Protein AF-A0A421J8T4-F1 (afdb_monomer)

Solvent-accessible surface area (backbone atoms only — not comparable to full-atom values): 8817 Å² total; per-residue (Å²): 133,96,51,71,66,58,47,62,70,36,58,85,36,80,88,66,52,68,45,66,62,50,44,50,50,47,42,49,64,62,69,51,80,78,47,68,49,64,37,64,42,75,39,82,88,78,71,43,74,42,76,66,68,38,80,47,49,57,84,61,87,78,85,87,88,85,65,90,52,66,50,28,70,50,90,58,35,46,58,42,64,82,49,53,95,76,42,76,40,80,49,49,57,67,68,59,52,51,54,50,46,25,51,50,27,46,76,70,64,77,19,94,44,72,67,54,14,42,58,52,32,70,38,50,57,46,53,46,51,51,47,39,75,74,51,45,54,90,51,81,39,80,44,73,78,106

Foldseek 3Di:
DPDPVVLVQLPQAPVVDPLQVVLVQLQCVLPPDQDWGFQWDADPVVRGIDGRPDTDGSPDPDDDDDDLQCQFCDPSSVCSVVRDPFFEEEDAPLVVQLVVQLVVCCVVVVDVDSVRSNVSCVGNVSVSVVCSVVGGDDTPYYHYHD

Structure (mmCIF, N/CA/C/O backbone):
data_AF-A0A421J8T4-F1
#
_entry.id   AF-A0A421J8T4-F1
#
loop_
_atom_site.group_PDB
_atom_site.id
_atom_site.type_symbol
_atom_site.label_atom_id
_atom_site.label_alt_id
_atom_site.label_comp_id
_atom_site.label_asym_id
_atom_site.label_entity_id
_atom_site.label_seq_id
_atom_site.pdbx_PDB_ins_code
_atom_site.Cartn_x
_atom_site.Cartn_y
_atom_site.Cartn_z
_atom_site.occupancy
_atom_site.B_iso_or_equiv
_atom_site.auth_seq_id
_atom_site.auth_comp_id
_atom_site.auth_asym_id
_atom_site.auth_atom_id
_atom_site.pdbx_PDB_model_num
ATOM 1 N N . MET A 1 1 ? 15.898 -9.780 8.772 1.00 58.41 1 MET A N 1
ATOM 2 C CA . MET A 1 1 ? 15.835 -10.017 7.316 1.00 58.41 1 MET A CA 1
ATOM 3 C C . MET A 1 1 ? 17.143 -10.676 6.921 1.00 58.41 1 MET A C 1
ATOM 5 O O . MET A 1 1 ? 18.177 -10.141 7.294 1.00 58.41 1 MET A O 1
ATOM 9 N N . GLU A 1 2 ? 17.102 -11.858 6.305 1.00 64.75 2 GLU A N 1
ATOM 10 C CA . GLU A 1 2 ? 18.296 -12.711 6.139 1.00 64.75 2 GLU A CA 1
ATOM 11 C C . GLU A 1 2 ? 19.164 -12.354 4.919 1.00 64.75 2 GLU A C 1
ATOM 13 O O . GLU A 1 2 ? 20.339 -12.704 4.918 1.00 64.75 2 GLU A O 1
ATOM 18 N N . ASP A 1 3 ? 18.648 -11.594 3.939 1.00 84.75 3 ASP A N 1
ATOM 19 C CA . ASP A 1 3 ? 19.417 -11.155 2.763 1.00 84.75 3 ASP A CA 1
ATOM 20 C C . ASP A 1 3 ? 19.123 -9.687 2.355 1.00 84.75 3 ASP A C 1
ATOM 22 O O . ASP A 1 3 ? 18.044 -9.390 1.824 1.00 84.75 3 ASP A O 1
ATOM 26 N N . PRO A 1 4 ? 20.070 -8.753 2.582 1.00 84.81 4 PRO A N 1
ATOM 27 C CA . PRO A 1 4 ? 19.960 -7.356 2.159 1.00 84.81 4 PRO A CA 1
ATOM 28 C C . PRO A 1 4 ? 19.877 -7.145 0.640 1.00 84.81 4 PRO A C 1
ATOM 30 O O . PRO A 1 4 ? 19.257 -6.173 0.204 1.00 84.81 4 PRO A O 1
ATOM 33 N N . GLU A 1 5 ? 20.474 -8.021 -0.175 1.00 86.44 5 GLU A N 1
ATOM 34 C CA . GLU A 1 5 ? 20.441 -7.879 -1.638 1.00 86.44 5 GLU A CA 1
ATOM 35 C C . GLU A 1 5 ? 19.031 -8.145 -2.165 1.00 86.44 5 GLU A C 1
ATOM 37 O O . GLU A 1 5 ? 18.468 -7.318 -2.891 1.00 86.44 5 GLU A O 1
ATOM 42 N N . THR A 1 6 ? 18.406 -9.235 -1.710 1.00 86.75 6 THR A N 1
ATOM 43 C CA . THR A 1 6 ? 16.997 -9.526 -2.003 1.00 86.75 6 THR A CA 1
ATOM 44 C C . THR A 1 6 ? 16.076 -8.411 -1.513 1.00 86.75 6 THR A C 1
ATOM 46 O O . THR A 1 6 ? 15.154 -8.023 -2.230 1.00 86.75 6 THR A O 1
ATOM 49 N N . ALA A 1 7 ? 16.327 -7.848 -0.328 1.00 85.44 7 ALA A N 1
ATOM 50 C CA . ALA A 1 7 ? 15.542 -6.740 0.215 1.00 85.44 7 ALA A CA 1
ATOM 51 C C . ALA A 1 7 ? 15.527 -5.513 -0.702 1.00 85.44 7 ALA A C 1
ATOM 53 O O . ALA A 1 7 ? 14.481 -4.899 -0.921 1.00 85.44 7 ALA A O 1
ATOM 54 N N . PHE A 1 8 ? 16.695 -5.164 -1.243 1.00 85.50 8 PHE A N 1
ATOM 55 C CA . PHE A 1 8 ? 16.838 -4.041 -2.155 1.00 85.50 8 PHE A CA 1
ATOM 56 C C . PHE A 1 8 ? 16.216 -4.350 -3.521 1.00 85.50 8 PHE A C 1
ATOM 58 O O . PHE A 1 8 ? 15.458 -3.536 -4.049 1.00 85.50 8 PHE A O 1
ATOM 65 N N . ALA A 1 9 ? 16.470 -5.543 -4.066 1.00 85.88 9 ALA A N 1
ATOM 66 C CA . ALA A 1 9 ? 15.933 -5.976 -5.356 1.00 85.88 9 ALA A CA 1
ATOM 67 C C . ALA A 1 9 ? 14.398 -6.096 -5.356 1.00 85.88 9 ALA A C 1
ATOM 69 O O . ALA A 1 9 ? 13.744 -5.811 -6.359 1.00 85.88 9 ALA A O 1
ATOM 70 N N . ARG A 1 10 ? 13.814 -6.489 -4.221 1.00 90.75 10 ARG A N 1
ATOM 71 C CA . ARG A 1 10 ? 12.366 -6.618 -4.008 1.00 90.75 10 ARG A CA 1
ATOM 72 C C . ARG A 1 10 ? 11.786 -5.466 -3.200 1.00 90.75 10 ARG A C 1
ATOM 74 O O . ARG A 1 10 ? 10.703 -5.612 -2.635 1.00 90.75 10 ARG A O 1
ATOM 81 N N . ARG A 1 11 ? 12.465 -4.316 -3.144 1.00 88.69 11 ARG A N 1
ATOM 82 C CA . ARG A 1 11 ? 11.941 -3.132 -2.459 1.00 88.69 11 ARG A CA 1
ATOM 83 C C . ARG A 1 11 ? 10.527 -2.836 -2.960 1.00 88.69 11 ARG A C 1
ATOM 85 O O . ARG A 1 11 ? 10.289 -2.782 -4.164 1.00 88.69 11 ARG A O 1
ATOM 92 N N . GLY A 1 12 ? 9.600 -2.679 -2.021 1.00 91.19 12 GLY A N 1
ATOM 93 C CA . GLY A 1 12 ? 8.183 -2.513 -2.315 1.00 91.19 12 GLY A CA 1
ATOM 94 C C . GLY A 1 12 ? 7.375 -3.807 -2.245 1.00 91.19 12 GLY A C 1
ATOM 95 O O . GLY A 1 12 ? 6.160 -3.706 -2.281 1.00 91.19 12 GLY A O 1
ATOM 96 N N . ALA A 1 13 ? 7.981 -4.991 -2.095 1.00 94.62 13 ALA A N 1
ATOM 97 C CA . ALA A 1 13 ? 7.274 -6.247 -1.813 1.00 94.62 13 ALA A CA 1
ATOM 98 C C . ALA A 1 13 ? 6.738 -6.289 -0.362 1.00 94.62 13 ALA A C 1
ATOM 100 O O . ALA A 1 13 ? 7.290 -5.588 0.495 1.00 94.62 13 ALA A O 1
ATOM 101 N N . PRO A 1 14 ? 5.735 -7.131 -0.035 1.00 95.06 14 PRO A N 1
ATOM 102 C CA . PRO A 1 14 ? 5.078 -7.133 1.281 1.00 95.06 14 PRO A CA 1
ATOM 103 C C . PRO A 1 14 ? 6.044 -7.236 2.469 1.00 95.06 14 PRO A C 1
ATOM 105 O O . PRO A 1 14 ? 5.926 -6.495 3.441 1.00 95.06 14 PRO A O 1
ATOM 108 N N . PHE A 1 15 ? 7.055 -8.102 2.368 1.00 92.88 15 PHE A N 1
ATOM 109 C CA . PHE A 1 15 ? 8.039 -8.348 3.429 1.00 92.88 15 PHE A CA 1
ATOM 110 C C . PHE A 1 15 ? 9.046 -7.203 3.635 1.00 92.88 15 PHE A C 1
ATOM 112 O O . PHE A 1 15 ? 9.852 -7.249 4.563 1.00 92.88 15 PHE A O 1
ATOM 119 N N . THR A 1 16 ? 9.040 -6.192 2.760 1.00 93.25 16 THR A N 1
ATOM 120 C CA . THR A 1 16 ? 9.914 -5.012 2.876 1.00 93.25 16 THR A CA 1
ATOM 121 C C . THR A 1 16 ? 9.298 -3.891 3.713 1.00 93.25 16 THR A C 1
ATOM 123 O O . THR A 1 16 ? 9.972 -2.904 4.001 1.00 93.25 16 THR A O 1
ATOM 126 N N . TYR A 1 17 ? 8.043 -4.050 4.144 1.00 93.31 17 TYR A N 1
ATOM 127 C CA . TYR A 1 17 ? 7.351 -3.123 5.036 1.00 93.31 17 TYR A CA 1
ATOM 128 C C . TYR A 1 17 ? 7.374 -3.625 6.479 1.00 93.31 17 TYR A C 1
ATOM 130 O O . TYR A 1 17 ? 7.360 -4.825 6.747 1.00 93.31 17 TYR A O 1
ATOM 138 N N . ASN A 1 18 ? 7.334 -2.688 7.427 1.00 94.44 18 ASN A N 1
ATOM 139 C CA . ASN A 1 18 ? 7.112 -3.010 8.831 1.00 94.44 18 ASN A CA 1
ATOM 140 C C . ASN A 1 18 ? 5.604 -3.136 9.102 1.00 94.44 18 ASN A C 1
ATOM 142 O O . ASN A 1 18 ? 4.957 -2.186 9.547 1.00 94.44 18 ASN A O 1
ATOM 146 N N . VAL A 1 19 ? 5.050 -4.308 8.786 1.00 95.88 19 VAL A N 1
ATOM 147 C CA . VAL A 1 19 ? 3.617 -4.584 8.956 1.00 95.88 19 VAL A CA 1
ATOM 148 C C . VAL A 1 19 ? 3.180 -4.506 10.419 1.00 95.88 19 VAL A C 1
ATOM 150 O O . VAL A 1 19 ? 2.094 -4.015 10.699 1.00 95.88 19 VAL A O 1
ATOM 153 N N . GLU A 1 20 ? 4.040 -4.893 11.362 1.00 96.19 20 GLU A N 1
ATOM 154 C CA . GLU A 1 20 ? 3.737 -4.828 12.796 1.00 96.19 20 GLU A CA 1
ATOM 155 C C . GLU A 1 20 ? 3.485 -3.387 13.253 1.00 96.19 20 GLU A C 1
ATOM 157 O O . GLU A 1 20 ? 2.468 -3.110 13.888 1.00 96.19 20 GLU A O 1
ATOM 162 N N . LYS A 1 21 ? 4.363 -2.447 12.872 1.00 95.50 21 LYS A N 1
ATOM 163 C CA . LYS A 1 21 ? 4.166 -1.015 13.145 1.00 95.50 21 LYS A CA 1
ATOM 164 C C . LYS A 1 21 ? 2.907 -0.473 12.471 1.00 95.50 21 LYS A C 1
ATOM 166 O O . LYS A 1 21 ? 2.201 0.334 13.069 1.00 95.50 21 LYS A O 1
ATOM 171 N N . PHE A 1 22 ? 2.626 -0.895 11.238 1.00 95.94 22 PHE A N 1
ATOM 172 C CA . PHE A 1 22 ? 1.428 -0.451 10.528 1.00 95.94 22 PHE A CA 1
ATOM 173 C C . PHE A 1 22 ? 0.150 -0.931 11.228 1.00 95.94 22 PHE A C 1
ATOM 175 O O . PHE A 1 22 ? -0.727 -0.122 11.509 1.00 95.94 22 PHE A O 1
ATOM 182 N N . VAL A 1 23 ? 0.072 -2.210 11.605 1.00 96.69 23 VAL A N 1
ATOM 183 C CA . VAL A 1 23 ? -1.061 -2.769 12.361 1.00 96.69 23 VAL A CA 1
ATOM 184 C C . VAL A 1 23 ? -1.229 -2.068 13.708 1.00 96.69 23 VAL A C 1
ATOM 186 O O . VAL A 1 23 ? -2.351 -1.740 14.083 1.00 96.69 23 VAL A O 1
ATOM 189 N N . GLN A 1 24 ? -0.134 -1.787 14.422 1.00 96.94 24 GLN A N 1
ATOM 190 C CA . GLN A 1 24 ? -0.187 -1.022 15.672 1.00 96.94 24 GLN A CA 1
ATOM 191 C C . GLN A 1 24 ? -0.796 0.367 15.463 1.00 96.94 24 GLN A C 1
ATOM 193 O O . GLN A 1 24 ? -1.670 0.757 16.231 1.00 96.94 24 GLN A O 1
ATOM 198 N N . LEU A 1 25 ? -0.399 1.080 14.403 1.00 96.25 25 LEU A N 1
ATOM 199 C CA . LEU A 1 25 ? -0.990 2.371 14.051 1.00 96.25 25 LEU A CA 1
ATOM 200 C C . LEU A 1 25 ? -2.493 2.246 13.761 1.00 96.25 25 LEU A C 1
ATOM 202 O O . LEU A 1 25 ? -3.280 3.022 14.299 1.00 96.25 25 LEU A O 1
ATOM 206 N N . VAL A 1 26 ? -2.902 1.271 12.945 1.00 96.88 26 VAL A N 1
ATOM 207 C CA . VAL A 1 26 ? -4.319 1.047 12.610 1.00 96.88 26 VAL A CA 1
ATOM 208 C C . VAL A 1 26 ? -5.136 0.739 13.866 1.00 96.88 26 VAL A C 1
ATOM 210 O O . VAL A 1 26 ? -6.194 1.332 14.080 1.00 96.88 26 VAL A O 1
ATOM 213 N N . LYS A 1 27 ? -4.617 -0.122 14.744 1.00 96.81 27 LYS A N 1
ATOM 214 C CA . LYS A 1 27 ? -5.240 -0.432 16.030 1.00 96.81 27 LYS A CA 1
ATOM 215 C C . LYS A 1 27 ? -5.374 0.813 16.910 1.00 96.81 27 LYS A C 1
ATOM 217 O O . LYS A 1 27 ? -6.464 1.088 17.403 1.00 96.81 27 LYS A O 1
ATOM 222 N N . SER A 1 28 ? -4.305 1.598 17.065 1.00 96.31 28 SER A N 1
ATOM 223 C CA . SER A 1 28 ? -4.341 2.852 17.829 1.00 96.31 28 SER A CA 1
ATOM 224 C C . SER A 1 28 ? -5.358 3.837 17.261 1.00 96.31 28 SER A C 1
ATOM 226 O O . SER A 1 28 ? -6.063 4.489 18.022 1.00 96.31 28 SER A O 1
ATOM 228 N N . LEU A 1 29 ? -5.490 3.915 15.935 1.00 96.06 29 LEU A N 1
ATOM 229 C CA . LEU A 1 29 ? -6.521 4.729 15.303 1.00 96.06 29 LEU A CA 1
ATOM 230 C C . LEU A 1 29 ? -7.926 4.226 15.643 1.00 96.06 29 LEU A C 1
ATOM 232 O O . LEU A 1 29 ? -8.781 5.051 15.948 1.00 96.06 29 LEU A O 1
ATOM 236 N N . LYS A 1 30 ? -8.177 2.914 15.628 1.00 95.38 30 LYS A N 1
ATOM 237 C CA . LYS A 1 30 ? -9.494 2.354 15.968 1.00 95.38 30 LYS A CA 1
ATOM 238 C C . LYS A 1 30 ? -9.864 2.548 17.441 1.00 95.38 30 LYS A C 1
ATOM 240 O O . LYS A 1 30 ? -11.031 2.770 17.751 1.00 95.38 30 LYS A O 1
ATOM 245 N N . GLU A 1 31 ? -8.881 2.471 18.334 1.00 94.81 31 GLU A N 1
ATOM 246 C CA . GLU A 1 31 ? -9.077 2.508 19.790 1.00 94.81 31 GLU A CA 1
ATOM 247 C C . GLU A 1 31 ? -8.947 3.918 20.405 1.00 94.81 31 GLU A C 1
ATOM 249 O O . GLU A 1 31 ? -9.196 4.077 21.602 1.00 94.81 31 GLU A O 1
ATOM 254 N N . ARG A 1 32 ? -8.573 4.946 19.622 1.00 92.94 32 ARG A N 1
ATOM 255 C CA . ARG A 1 32 ? -8.304 6.305 20.132 1.00 92.94 32 ARG A CA 1
ATOM 256 C C . ARG A 1 32 ? -9.508 6.903 20.870 1.00 92.94 32 ARG A C 1
ATOM 258 O O . ARG A 1 32 ? -10.624 6.920 20.356 1.00 92.94 32 ARG A O 1
ATOM 265 N N . GLN A 1 33 ? -9.270 7.470 22.053 1.00 88.81 33 GLN A N 1
ATOM 266 C CA . GLN A 1 33 ? -10.296 8.140 22.864 1.00 88.81 33 GLN A CA 1
ATOM 267 C C . GLN A 1 33 ? -10.018 9.643 22.960 1.00 88.81 33 GLN A C 1
ATOM 269 O O . GLN A 1 33 ? -9.462 10.119 23.943 1.00 88.81 33 GLN A O 1
ATOM 274 N N . ASN A 1 34 ? -10.410 10.404 21.934 1.00 89.56 34 ASN A N 1
ATOM 275 C CA . ASN A 1 34 ? -10.125 11.844 21.811 1.00 89.56 34 ASN A CA 1
ATOM 276 C C . ASN A 1 34 ? -8.624 12.211 21.822 1.00 89.56 34 ASN A C 1
ATOM 278 O O . ASN A 1 34 ? -8.263 13.356 22.093 1.00 89.56 34 ASN A O 1
ATOM 282 N N . GLU A 1 35 ? -7.749 11.255 21.513 1.00 94.12 35 GLU A N 1
ATOM 283 C CA . GLU A 1 35 ? -6.302 11.459 21.441 1.00 94.12 35 GLU A CA 1
ATOM 284 C C . GLU A 1 35 ? -5.849 11.719 20.002 1.00 94.12 35 GLU A C 1
ATOM 286 O O . GLU A 1 35 ? -6.375 11.129 19.054 1.00 94.12 35 GLU A O 1
ATOM 291 N N . THR A 1 36 ? -4.834 12.572 19.848 1.00 96.50 36 THR A N 1
ATOM 292 C CA . THR A 1 36 ? -4.134 12.742 18.572 1.00 96.50 36 THR A CA 1
ATOM 293 C C . THR A 1 36 ? -3.161 11.587 18.368 1.00 96.50 36 THR A C 1
ATOM 295 O O . THR A 1 36 ? -2.232 11.414 19.156 1.00 96.50 36 THR A O 1
ATOM 298 N N . ILE A 1 37 ? -3.334 10.839 17.281 1.00 97.19 37 ILE A N 1
ATOM 299 C CA . ILE A 1 37 ? -2.415 9.773 16.871 1.00 97.19 37 ILE A CA 1
ATOM 300 C C . ILE A 1 37 ? -1.458 10.317 15.813 1.00 97.19 37 ILE A C 1
ATOM 302 O O . ILE A 1 37 ? -1.867 11.054 14.915 1.00 97.19 37 ILE A O 1
ATOM 306 N N . THR A 1 38 ? -0.181 9.956 15.899 1.00 96.25 38 THR A N 1
ATOM 307 C CA . THR A 1 38 ? 0.814 10.318 14.890 1.00 96.25 38 THR A CA 1
ATOM 308 C C . THR A 1 38 ? 1.117 9.147 13.962 1.00 96.25 38 THR A C 1
ATOM 310 O O . THR A 1 38 ? 1.202 7.999 14.390 1.00 96.25 38 THR A O 1
ATOM 313 N N . ALA A 1 39 ? 1.300 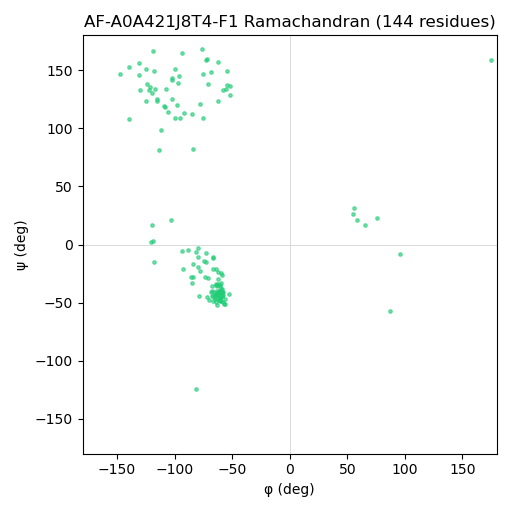9.442 12.677 1.00 94.44 39 ALA A N 1
ATOM 314 C CA . ALA A 1 39 ? 1.660 8.470 11.652 1.00 94.44 39 ALA A CA 1
ATOM 315 C C . ALA A 1 39 ? 2.934 8.907 10.907 1.00 94.44 39 ALA A C 1
ATOM 317 O O . ALA A 1 39 ? 3.212 10.110 10.798 1.00 94.44 39 ALA A O 1
ATOM 318 N N . PRO A 1 40 ? 3.734 7.954 10.398 1.00 93.00 40 PRO A N 1
ATOM 319 C CA . PRO A 1 40 ? 4.876 8.275 9.559 1.00 93.00 40 PRO A CA 1
ATOM 320 C C . PRO A 1 40 ? 4.424 8.730 8.165 1.00 93.00 40 PRO A C 1
ATOM 322 O O . PRO A 1 40 ? 3.339 8.389 7.700 1.00 93.00 40 PRO A O 1
ATOM 325 N N . THR A 1 41 ? 5.298 9.449 7.468 1.00 89.06 41 THR A N 1
ATOM 326 C CA . THR A 1 41 ? 5.197 9.674 6.016 1.00 89.06 41 THR A CA 1
ATOM 327 C C . THR A 1 41 ? 6.424 9.100 5.315 1.00 89.06 41 THR A C 1
ATOM 329 O O . THR A 1 41 ? 7.419 8.797 5.971 1.00 89.06 41 THR A O 1
ATOM 332 N N . PHE A 1 42 ? 6.387 8.959 3.991 1.00 83.44 42 PHE A N 1
ATOM 333 C CA . PHE A 1 42 ? 7.549 8.574 3.192 1.00 83.44 42 PHE A CA 1
ATOM 334 C C . PHE A 1 42 ? 8.042 9.769 2.373 1.00 83.44 42 PHE A C 1
ATOM 336 O O . PHE A 1 42 ? 7.321 10.286 1.520 1.00 83.44 42 PHE A O 1
ATOM 343 N N . ASP A 1 43 ? 9.276 10.213 2.615 1.00 78.44 43 ASP A N 1
ATOM 344 C CA . ASP A 1 43 ? 9.869 11.310 1.854 1.00 78.44 43 ASP A CA 1
ATOM 345 C C . ASP A 1 43 ? 10.504 10.759 0.570 1.00 78.44 43 ASP A C 1
ATOM 347 O O . ASP A 1 43 ? 11.516 10.060 0.601 1.00 78.44 43 ASP A O 1
ATOM 351 N N . HIS A 1 44 ? 9.932 11.095 -0.588 1.00 74.50 44 HIS A N 1
ATOM 352 C CA . HIS A 1 44 ? 10.438 10.646 -1.888 1.00 74.50 44 HIS A CA 1
ATOM 353 C C . HIS A 1 44 ? 11.813 11.224 -2.273 1.00 74.50 44 HIS A C 1
ATOM 355 O O . HIS A 1 44 ? 12.498 10.625 -3.106 1.00 74.50 44 HIS A O 1
ATOM 361 N N . LYS A 1 45 ? 12.244 12.350 -1.686 1.00 76.25 45 LYS A N 1
ATOM 362 C CA . LYS A 1 45 ? 13.589 12.916 -1.891 1.00 76.25 45 LYS A CA 1
ATOM 363 C C . LYS A 1 45 ? 14.628 12.170 -1.063 1.00 76.25 45 LYS A C 1
ATOM 365 O O . LYS A 1 45 ? 15.688 11.841 -1.590 1.00 76.25 45 LYS A O 1
ATOM 370 N N . LEU A 1 46 ? 14.315 11.890 0.203 1.00 74.38 46 LEU A N 1
ATOM 371 C CA . LEU A 1 46 ? 15.199 11.139 1.105 1.00 74.38 46 LEU A CA 1
ATOM 372 C C . LEU A 1 46 ? 15.131 9.625 0.867 1.00 74.38 46 LEU A C 1
ATOM 374 O O . LEU A 1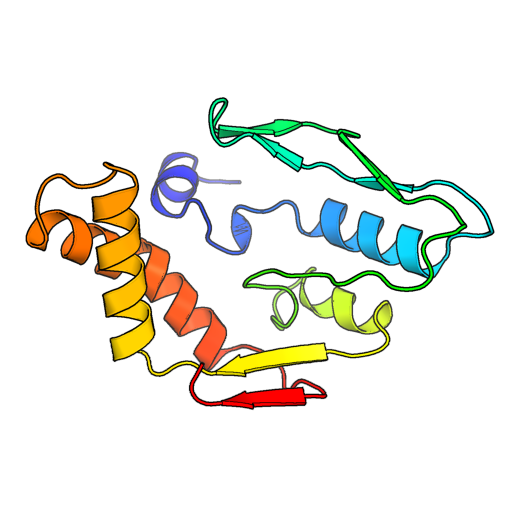 46 ? 16.053 8.903 1.224 1.00 74.38 46 LEU A O 1
ATOM 378 N N . LYS A 1 47 ? 14.064 9.154 0.211 1.00 77.19 47 LYS A N 1
ATOM 379 C CA . LYS A 1 47 ? 13.721 7.740 0.020 1.00 77.19 47 LYS A CA 1
ATOM 380 C C . LYS A 1 47 ? 13.613 6.977 1.343 1.00 77.19 47 LYS A C 1
ATOM 382 O O . LYS A 1 47 ? 13.857 5.769 1.347 1.00 77.19 47 LYS A O 1
ATOM 387 N N . ASP A 1 48 ? 13.200 7.659 2.408 1.00 78.19 48 ASP A N 1
ATOM 388 C CA . ASP A 1 48 ? 13.111 7.124 3.766 1.00 78.19 48 ASP A CA 1
ATOM 389 C C . ASP A 1 48 ? 11.846 7.605 4.498 1.00 78.19 48 ASP A C 1
ATOM 391 O O . ASP A 1 48 ? 11.306 8.677 4.189 1.00 78.19 48 ASP A O 1
ATOM 395 N N . PRO A 1 49 ? 11.346 6.816 5.467 1.00 81.31 49 PRO A N 1
ATOM 396 C CA . PRO A 1 49 ? 10.226 7.221 6.298 1.00 81.31 49 PRO A CA 1
ATOM 397 C C . PRO A 1 49 ? 10.627 8.326 7.286 1.00 81.31 49 PRO A C 1
ATOM 399 O O . PRO A 1 49 ? 11.675 8.262 7.924 1.00 81.31 49 PRO A O 1
ATOM 402 N N . THR A 1 50 ? 9.751 9.315 7.456 1.00 87.56 50 THR A N 1
ATOM 403 C CA . THR A 1 50 ? 9.832 10.315 8.528 1.00 87.56 50 THR A CA 1
ATOM 404 C C . THR A 1 50 ? 8.763 10.003 9.569 1.00 87.56 50 THR A C 1
ATOM 406 O O . THR A 1 50 ? 7.567 10.071 9.278 1.00 87.56 50 THR A O 1
ATOM 409 N N . GLU A 1 51 ? 9.195 9.636 10.774 1.00 90.06 51 GLU A N 1
ATOM 410 C CA . GLU A 1 51 ? 8.311 9.291 11.892 1.00 90.06 51 GLU A CA 1
ATOM 411 C C . GLU A 1 51 ? 7.548 10.524 12.409 1.00 90.06 51 GLU A C 1
ATOM 413 O O . GLU A 1 51 ? 8.062 11.642 12.384 1.00 90.06 51 GLU A O 1
ATOM 418 N N . ASN A 1 52 ? 6.327 10.311 12.912 1.00 88.94 52 ASN A N 1
ATOM 419 C CA . ASN A 1 52 ? 5.454 11.343 13.498 1.00 88.94 52 ASN A CA 1
ATOM 420 C C . ASN A 1 52 ? 5.163 12.566 12.606 1.00 88.94 52 ASN A C 1
ATOM 422 O O . ASN A 1 52 ? 4.886 13.654 13.110 1.00 88.94 52 ASN A O 1
ATOM 426 N N . ALA A 1 53 ? 5.231 12.404 11.285 1.00 90.25 53 ALA A N 1
ATOM 427 C CA . ALA A 1 53 ? 5.066 13.499 10.333 1.00 90.25 53 ALA A CA 1
ATOM 428 C C . ALA A 1 53 ? 3.601 13.909 10.107 1.00 90.25 53 ALA A C 1
ATOM 430 O O . ALA A 1 53 ? 3.335 15.029 9.675 1.00 90.25 53 ALA A O 1
ATOM 431 N N . ILE A 1 54 ? 2.657 13.005 10.372 1.00 93.06 54 ILE A N 1
ATOM 432 C CA . ILE A 1 54 ? 1.223 13.228 10.182 1.00 93.06 54 ILE A CA 1
ATOM 433 C C . ILE A 1 54 ? 0.558 13.180 11.554 1.00 93.06 54 ILE A C 1
ATOM 435 O O . ILE A 1 54 ? 0.706 12.190 12.264 1.00 93.06 54 ILE A O 1
ATOM 439 N N . ALA A 1 55 ? -0.177 14.230 11.921 1.00 95.81 55 ALA A N 1
ATOM 440 C CA . ALA A 1 55 ? -1.002 14.260 13.125 1.00 95.81 55 ALA A CA 1
ATOM 441 C C . ALA A 1 55 ? -2.471 14.042 12.746 1.00 95.81 55 ALA A C 1
ATOM 443 O O . ALA A 1 55 ? -3.009 14.760 11.906 1.00 95.81 55 ALA A O 1
ATOM 444 N N . ILE A 1 56 ? -3.103 13.050 13.366 1.00 96.75 56 ILE A N 1
ATOM 445 C CA . ILE A 1 56 ? -4.503 12.684 13.156 1.00 96.75 56 ILE A CA 1
ATOM 446 C C . ILE A 1 56 ? -5.241 13.032 14.444 1.00 96.75 56 ILE A C 1
ATOM 448 O O . ILE A 1 56 ? -5.135 12.312 15.438 1.00 96.75 56 ILE A O 1
ATOM 452 N N . GLY A 1 57 ? -5.903 14.189 14.442 1.00 96.81 57 GLY A N 1
ATOM 453 C CA . GLY A 1 57 ? -6.591 14.730 15.607 1.00 96.81 57 GLY A CA 1
ATOM 454 C C . GLY A 1 57 ? -7.924 14.037 15.913 1.00 96.81 57 GLY A C 1
ATOM 455 O O . GLY A 1 57 ? -8.444 13.273 15.092 1.00 96.81 57 GLY A O 1
ATOM 456 N N . PRO A 1 58 ? -8.498 14.298 17.100 1.00 95.50 58 PRO A N 1
ATOM 457 C CA . PRO A 1 58 ? -9.777 13.725 17.518 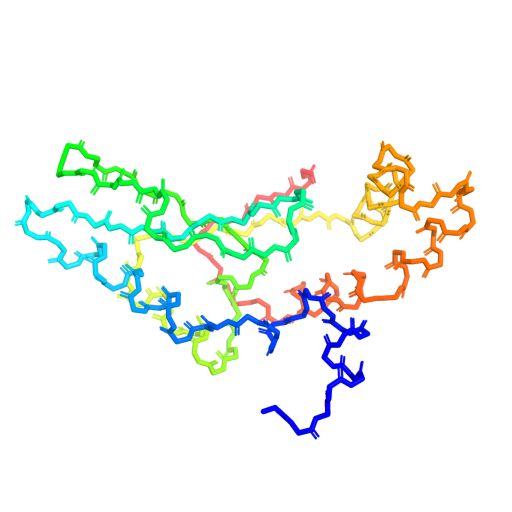1.00 95.50 58 PRO A CA 1
ATOM 458 C C . PRO A 1 58 ? -10.966 14.171 16.656 1.00 95.50 58 PRO A C 1
ATOM 460 O O . PRO A 1 58 ? -11.982 13.488 16.623 1.00 95.50 58 PRO A O 1
ATOM 463 N N . GLU A 1 59 ? -10.843 15.294 15.948 1.00 95.38 59 GLU A N 1
ATOM 464 C CA . GLU A 1 59 ? -1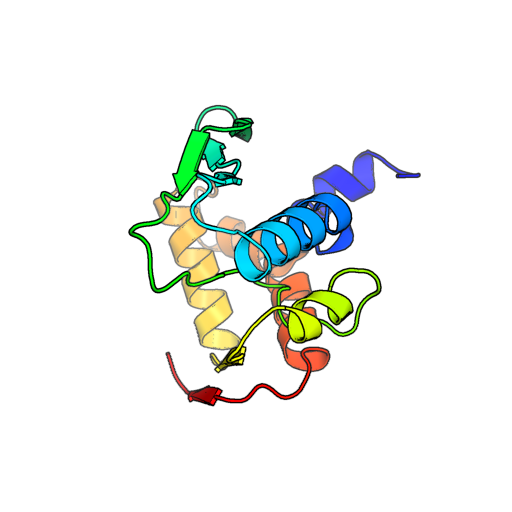1.839 15.800 15.001 1.00 95.38 59 GLU A CA 1
ATOM 465 C C . GLU A 1 59 ? -11.917 14.998 13.694 1.00 95.38 59 GLU A C 1
ATOM 467 O O . GLU A 1 59 ? -12.870 15.158 12.933 1.00 95.38 59 GLU A O 1
ATOM 472 N N . VAL A 1 60 ? -10.925 14.150 13.404 1.00 96.25 60 VAL A N 1
ATOM 473 C CA . VAL A 1 60 ? -10.933 13.302 12.210 1.00 96.25 60 VAL A CA 1
ATOM 474 C C . VAL A 1 60 ? -11.901 12.146 12.436 1.00 96.25 60 VAL A C 1
ATOM 476 O O . VAL A 1 60 ? -11.615 11.230 13.203 1.00 96.25 60 VAL A O 1
ATOM 479 N N . GLU A 1 61 ? -13.035 12.165 11.743 1.00 92.62 61 GLU A N 1
ATOM 480 C CA . GLU A 1 61 ? -14.060 11.116 11.853 1.00 92.62 61 GLU A CA 1
ATOM 481 C C . GLU A 1 61 ? -13.778 9.919 10.935 1.00 92.62 61 GLU A C 1
ATOM 483 O O . GLU A 1 61 ? -14.046 8.776 11.299 1.00 92.62 61 GLU A O 1
ATOM 488 N N . PHE A 1 62 ? -13.175 10.167 9.768 1.00 94.38 62 PHE A N 1
ATOM 489 C CA . PHE A 1 62 ? -12.907 9.149 8.754 1.00 94.38 62 PHE A CA 1
ATOM 490 C C . PHE A 1 62 ? -11.420 9.078 8.430 1.00 94.38 62 PHE A C 1
ATOM 492 O O . PHE A 1 62 ? -10.775 10.094 8.174 1.00 94.38 62 PHE A O 1
ATOM 499 N N . VAL A 1 63 ? -10.889 7.857 8.397 1.00 95.12 63 VAL A N 1
ATOM 500 C CA . VAL A 1 63 ? -9.516 7.577 7.976 1.00 95.12 63 VAL A CA 1
ATOM 501 C C . VAL A 1 63 ? -9.569 6.556 6.851 1.00 95.12 63 VAL A C 1
ATOM 503 O O . VAL A 1 63 ? -10.123 5.474 7.023 1.00 95.12 63 VAL A O 1
ATOM 506 N N . ILE A 1 64 ? -8.982 6.902 5.708 1.00 95.69 64 ILE A N 1
ATOM 507 C CA . ILE A 1 64 ? -8.810 5.978 4.589 1.00 95.69 64 ILE A CA 1
ATOM 508 C C . ILE A 1 64 ? -7.390 5.431 4.658 1.00 95.69 64 ILE A C 1
ATOM 510 O O . ILE A 1 64 ? -6.420 6.186 4.598 1.00 95.69 64 ILE A O 1
ATOM 514 N N . LEU A 1 65 ? -7.282 4.113 4.794 1.00 95.25 65 LEU A N 1
ATOM 515 C CA . LEU A 1 65 ? -6.017 3.395 4.731 1.00 95.25 65 LEU A CA 1
ATOM 516 C C . LEU A 1 65 ? -5.836 2.877 3.305 1.00 95.25 65 LEU A C 1
ATOM 518 O O . LEU A 1 65 ? -6.538 1.963 2.880 1.00 95.25 65 LEU A O 1
ATOM 522 N N . GLU A 1 66 ? -4.900 3.466 2.568 1.00 94.75 66 GLU A N 1
ATOM 523 C CA . GLU A 1 66 ? -4.580 3.061 1.200 1.00 94.75 66 GLU A CA 1
ATOM 524 C C . GLU A 1 66 ? -3.229 2.340 1.159 1.00 94.75 66 GLU A C 1
ATOM 526 O O . GLU A 1 66 ? -2.236 2.803 1.726 1.00 94.75 66 GLU A O 1
ATOM 531 N N . GLY A 1 67 ? -3.177 1.205 0.465 1.00 95.06 67 GLY A N 1
ATOM 532 C CA . GLY A 1 67 ? -1.928 0.524 0.171 1.00 95.06 67 GLY A CA 1
ATOM 533 C C . GLY A 1 67 ? -2.137 -0.810 -0.531 1.00 95.06 67 GLY A C 1
ATOM 534 O O . GLY A 1 67 ? -3.182 -1.441 -0.420 1.00 95.06 67 GLY A O 1
ATOM 535 N N . ASN A 1 68 ? -1.093 -1.272 -1.211 1.00 96.56 68 ASN A N 1
ATOM 536 C CA . ASN A 1 68 ? -1.108 -2.496 -2.015 1.00 96.56 68 ASN A CA 1
ATOM 537 C C . ASN A 1 68 ? -1.455 -3.778 -1.236 1.00 96.56 68 ASN A C 1
ATOM 539 O O . ASN A 1 68 ? -1.917 -4.750 -1.823 1.00 96.56 68 ASN A O 1
ATOM 543 N N . TYR A 1 69 ? -1.187 -3.805 0.071 1.00 97.19 69 TYR A N 1
ATOM 544 C CA . TYR A 1 69 ? -1.131 -5.041 0.862 1.00 97.19 69 TYR A CA 1
ATOM 545 C C . TYR A 1 69 ? -2.151 -5.103 1.999 1.00 97.19 69 TYR A C 1
ATOM 547 O O . TYR A 1 69 ? -2.180 -6.079 2.744 1.00 97.19 69 TYR A O 1
ATOM 555 N N . VAL A 1 70 ? -3.010 -4.088 2.129 1.00 96.19 70 VAL A N 1
ATOM 556 C CA . VAL A 1 70 ? -3.937 -3.938 3.267 1.00 96.19 70 VAL A CA 1
ATOM 557 C C . VAL A 1 70 ? -5.020 -5.023 3.338 1.00 96.19 70 VAL A C 1
ATOM 559 O O . VAL A 1 70 ? -5.694 -5.147 4.354 1.00 96.19 70 VAL A O 1
ATOM 562 N N . SER A 1 71 ? -5.179 -5.824 2.281 1.00 96.25 71 SER A N 1
ATOM 563 C CA . SER A 1 71 ? -6.130 -6.942 2.208 1.00 96.25 71 SER A CA 1
ATOM 564 C C . SER A 1 71 ? -5.455 -8.295 1.967 1.00 96.25 71 SER A C 1
ATOM 566 O O . SER A 1 71 ? -6.120 -9.251 1.570 1.00 96.25 71 SER A O 1
ATOM 568 N N . LEU A 1 72 ? -4.141 -8.406 2.190 1.00 96.94 72 LEU A N 1
ATOM 569 C CA . LEU A 1 72 ? -3.432 -9.677 2.045 1.00 96.94 72 LEU A CA 1
ATOM 570 C C . LEU A 1 72 ? -3.701 -10.644 3.220 1.00 96.94 72 LEU A C 1
ATOM 572 O O . LEU A 1 72 ? -3.868 -10.212 4.363 1.00 96.94 72 LEU A O 1
ATOM 576 N N . PRO A 1 73 ? -3.730 -11.967 2.971 1.00 96.56 73 PRO A N 1
ATOM 577 C CA . PRO A 1 73 ? -3.881 -13.000 3.996 1.00 96.56 73 PRO A CA 1
ATOM 578 C C . PRO A 1 73 ? -2.568 -13.340 4.714 1.00 96.56 73 PRO A C 1
ATOM 580 O O . PRO A 1 73 ? -2.578 -14.115 5.669 1.00 96.56 73 PRO A O 1
ATOM 583 N N . ASP A 1 74 ? -1.451 -12.776 4.260 1.00 96.12 74 ASP A N 1
ATOM 584 C CA . ASP A 1 74 ? -0.126 -12.921 4.845 1.00 96.12 74 ASP A CA 1
ATOM 585 C C . ASP A 1 74 ? -0.098 -12.540 6.333 1.00 96.12 74 ASP A C 1
ATOM 587 O O . ASP A 1 74 ? -0.828 -11.658 6.794 1.00 96.12 74 ASP A O 1
ATOM 591 N N . ALA A 1 75 ? 0.790 -13.190 7.091 1.00 94.81 75 ALA A N 1
ATOM 592 C CA . ALA A 1 75 ? 0.945 -12.935 8.518 1.00 94.81 75 ALA A CA 1
ATOM 593 C C . ALA A 1 75 ? 1.226 -11.447 8.800 1.00 94.81 75 ALA A C 1
ATOM 595 O O . ALA A 1 75 ? 2.053 -10.813 8.141 1.00 94.81 75 ALA A O 1
ATOM 596 N N . GLY A 1 76 ? 0.523 -10.890 9.786 1.00 94.50 76 GLY A N 1
ATOM 597 C CA . GLY A 1 76 ? 0.559 -9.466 10.109 1.00 94.50 76 GLY A CA 1
ATOM 598 C C . GLY A 1 76 ? -0.454 -8.681 9.280 1.00 94.50 76 GLY A C 1
ATOM 599 O O . GLY A 1 76 ? -1.351 -8.068 9.854 1.00 94.50 76 GLY A O 1
ATOM 600 N N . TRP A 1 77 ? -0.379 -8.752 7.947 1.00 96.94 77 TRP A N 1
ATOM 601 C CA . TRP A 1 77 ? -1.305 -8.044 7.048 1.00 96.94 77 TRP A CA 1
ATOM 602 C C . TRP A 1 77 ? -2.751 -8.471 7.272 1.00 96.94 77 TRP A C 1
ATOM 604 O O . TRP A 1 77 ? -3.661 -7.644 7.296 1.00 96.94 77 TRP A O 1
ATOM 614 N N . ASN A 1 78 ? -2.950 -9.760 7.531 1.00 95.56 78 ASN A N 1
ATOM 615 C CA . ASN A 1 78 ? -4.261 -10.329 7.765 1.00 95.56 78 ASN A CA 1
ATOM 616 C C . ASN A 1 78 ? -5.011 -9.729 8.964 1.00 95.56 78 ASN A C 1
ATOM 618 O O . ASN A 1 78 ? -6.233 -9.784 8.942 1.00 95.56 78 ASN A O 1
ATOM 622 N N . SER A 1 79 ? -4.318 -9.162 9.956 1.00 95.69 79 SER A N 1
ATOM 623 C CA . SER A 1 79 ? -4.929 -8.593 11.169 1.00 95.69 79 SER A CA 1
ATOM 624 C C . SER A 1 79 ? -5.530 -7.197 10.982 1.00 95.69 79 SER A C 1
ATOM 626 O O . SER A 1 79 ? -6.251 -6.716 11.849 1.00 95.69 79 SER A O 1
ATOM 628 N N . ILE A 1 80 ? -5.263 -6.532 9.852 1.00 96.12 80 ILE A N 1
ATOM 629 C CA . ILE A 1 80 ? -5.801 -5.190 9.573 1.00 96.12 80 ILE A CA 1
ATOM 630 C C . ILE A 1 80 ? -7.336 -5.214 9.545 1.00 96.12 80 ILE A C 1
ATOM 632 O O . ILE A 1 80 ? -7.969 -4.264 10.003 1.00 96.12 80 ILE A O 1
ATOM 636 N N . GLU A 1 81 ? -7.931 -6.307 9.054 1.00 94.50 81 GLU A N 1
ATOM 637 C CA . GLU A 1 81 ? -9.387 -6.451 8.921 1.00 94.50 81 GLU A CA 1
ATOM 638 C C . GLU A 1 81 ? -10.137 -6.392 10.259 1.00 94.50 81 GLU A C 1
ATOM 640 O O . GLU A 1 81 ? -11.297 -5.994 10.282 1.00 94.50 81 GLU A O 1
ATOM 645 N N . ASP A 1 82 ? -9.465 -6.703 11.372 1.00 95.00 82 ASP A N 1
ATOM 646 C CA . ASP A 1 82 ? -10.052 -6.664 12.716 1.00 95.00 82 ASP A CA 1
ATOM 647 C C . ASP A 1 82 ? -10.243 -5.228 13.241 1.00 95.00 82 ASP A C 1
ATOM 649 O O . ASP A 1 82 ? -10.941 -5.006 14.234 1.00 95.00 82 ASP A O 1
ATOM 653 N N . TYR A 1 83 ? -9.614 -4.241 12.593 1.00 96.62 83 TYR A N 1
ATOM 654 C CA . TYR A 1 83 ? -9.542 -2.855 13.065 1.00 96.62 83 TYR A CA 1
ATOM 655 C C . TYR A 1 83 ? -10.157 -1.836 12.097 1.00 96.62 83 TYR A C 1
ATOM 657 O O . TYR A 1 83 ? -10.133 -0.637 12.383 1.00 96.62 83 TYR A O 1
ATOM 665 N N . VAL A 1 84 ? -10.716 -2.284 10.972 1.00 96.31 84 VAL A N 1
ATOM 666 C CA . VAL A 1 84 ? -11.331 -1.421 9.951 1.00 96.31 84 VAL A CA 1
ATOM 667 C C . VAL A 1 84 ? -12.816 -1.725 9.793 1.00 96.31 84 VAL A C 1
ATOM 669 O O . VAL A 1 84 ? -13.259 -2.853 9.980 1.00 96.31 84 VAL A O 1
ATOM 672 N N . ASP A 1 85 ? -13.594 -0.704 9.445 1.00 95.94 85 ASP A N 1
ATOM 673 C CA . ASP A 1 85 ? -15.046 -0.834 9.280 1.00 95.94 85 ASP A CA 1
ATOM 674 C C . ASP A 1 85 ? -15.440 -1.317 7.873 1.00 95.94 85 ASP A C 1
ATOM 676 O O . ASP A 1 85 ? -16.470 -1.967 7.699 1.00 95.94 85 ASP A O 1
ATOM 680 N N . GLU A 1 86 ? -14.616 -1.030 6.861 1.00 96.12 86 GLU A N 1
ATOM 681 C CA . GLU A 1 86 ? -14.867 -1.411 5.472 1.00 96.12 86 GLU A CA 1
ATOM 682 C C . GLU A 1 86 ? -13.554 -1.706 4.733 1.00 96.12 86 GLU A C 1
ATOM 684 O O . GLU A 1 86 ? -12.528 -1.078 4.991 1.00 96.12 86 GLU A O 1
ATOM 689 N N . THR A 1 87 ? -13.582 -2.658 3.796 1.00 97.06 87 THR A N 1
ATOM 690 C CA . THR A 1 87 ? -12.430 -3.006 2.949 1.00 97.06 87 THR A CA 1
ATOM 691 C C . THR A 1 87 ? -12.791 -2.895 1.476 1.00 97.06 87 THR A C 1
ATOM 693 O O . THR A 1 87 ? -13.894 -3.255 1.059 1.00 97.06 87 THR A O 1
ATOM 696 N N . TRP A 1 88 ? -11.873 -2.339 0.690 1.00 97.06 88 TRP A N 1
ATOM 697 C CA . TRP A 1 88 ? -12.099 -1.972 -0.704 1.00 97.06 88 TRP A CA 1
ATOM 698 C C . TRP A 1 88 ? -10.959 -2.537 -1.549 1.00 97.06 88 TRP A C 1
ATOM 700 O O . TRP A 1 88 ? -9.793 -2.380 -1.191 1.00 97.06 88 TRP A O 1
ATOM 710 N N . PHE A 1 89 ? -11.289 -3.175 -2.670 1.00 96.81 89 PHE A N 1
ATOM 711 C CA . PHE A 1 89 ? -10.309 -3.655 -3.641 1.00 96.81 89 PHE A CA 1
ATOM 712 C C . PHE A 1 89 ? -10.553 -2.995 -4.992 1.00 96.81 89 PHE A C 1
ATOM 714 O O . PHE A 1 89 ? -11.683 -2.981 -5.484 1.00 96.81 89 PHE A O 1
ATOM 721 N N . ILE A 1 90 ? -9.494 -2.450 -5.588 1.00 96.19 90 ILE A N 1
ATOM 722 C CA . ILE A 1 90 ? -9.534 -1.877 -6.933 1.00 96.19 90 ILE A CA 1
ATOM 723 C C . ILE A 1 90 ? -8.960 -2.918 -7.889 1.00 96.19 90 ILE A C 1
ATOM 725 O O . ILE A 1 90 ? -7.760 -3.188 -7.883 1.00 96.19 90 ILE A O 1
ATOM 729 N N . GLU A 1 91 ? -9.831 -3.506 -8.703 1.00 94.88 91 GLU A N 1
ATOM 730 C CA . GLU A 1 91 ? -9.452 -4.459 -9.734 1.00 94.88 91 GLU A CA 1
ATOM 731 C C . GLU A 1 91 ? -9.213 -3.731 -11.060 1.00 94.88 91 GLU A C 1
ATOM 733 O O . GLU A 1 91 ? -10.128 -3.200 -11.703 1.00 94.88 91 GLU A O 1
ATOM 738 N N . THR A 1 92 ? -7.950 -3.743 -11.484 1.00 94.75 92 THR A N 1
ATOM 739 C CA . THR A 1 92 ? -7.496 -3.164 -12.748 1.00 94.75 92 THR A CA 1
ATOM 740 C C . THR A 1 92 ? -6.927 -4.270 -13.643 1.00 94.75 92 THR A C 1
ATOM 742 O O . THR A 1 92 ? -6.109 -5.067 -13.176 1.00 94.75 92 THR A O 1
ATOM 745 N N . PRO A 1 93 ? -7.290 -4.315 -14.941 1.00 94.62 93 PRO A N 1
ATOM 746 C CA . PRO A 1 93 ? -6.686 -5.229 -15.908 1.00 94.62 93 PRO A CA 1
ATOM 747 C C . PRO A 1 93 ? -5.151 -5.166 -15.912 1.00 94.62 93 PRO A C 1
ATOM 749 O O . PRO A 1 93 ? -4.559 -4.084 -15.884 1.00 94.62 93 PRO A O 1
ATOM 752 N N . ALA A 1 94 ? -4.491 -6.327 -15.953 1.00 93.19 94 ALA A N 1
ATOM 753 C CA . ALA A 1 94 ? -3.035 -6.428 -15.807 1.00 93.19 94 ALA A CA 1
ATOM 754 C C . ALA A 1 94 ? -2.251 -5.655 -16.888 1.00 93.19 94 ALA A C 1
ATOM 756 O O . ALA A 1 94 ? -1.188 -5.095 -16.614 1.00 93.19 94 ALA A O 1
ATOM 757 N N . ASP A 1 95 ? -2.786 -5.585 -18.106 1.00 94.81 95 ASP A N 1
ATOM 758 C CA . ASP A 1 95 ? -2.244 -4.800 -19.215 1.00 94.81 95 ASP A CA 1
ATOM 759 C C . ASP A 1 95 ? -2.306 -3.290 -18.936 1.00 94.81 95 ASP A C 1
ATOM 761 O O . ASP A 1 95 ? -1.326 -2.579 -19.177 1.00 94.81 95 ASP A O 1
ATOM 765 N N . LEU A 1 96 ? -3.403 -2.807 -18.343 1.00 95.81 96 LEU A N 1
ATOM 766 C CA . LEU A 1 96 ? -3.529 -1.415 -17.906 1.00 95.81 96 LEU A CA 1
ATOM 767 C C . LEU A 1 96 ? -2.606 -1.095 -16.726 1.00 95.81 96 LEU A C 1
ATOM 769 O O . LEU A 1 96 ? -1.972 -0.036 -16.726 1.00 95.81 96 LEU A O 1
ATOM 773 N N . VAL A 1 97 ? -2.476 -2.004 -15.751 1.00 95.75 97 VAL A N 1
ATOM 774 C CA . VAL A 1 97 ? -1.514 -1.864 -14.642 1.00 95.75 97 VAL A CA 1
ATOM 775 C C . VAL A 1 97 ? -0.096 -1.711 -15.193 1.00 95.75 97 VAL A C 1
ATOM 777 O O . VAL A 1 97 ? 0.594 -0.741 -14.868 1.00 95.75 97 VAL A O 1
ATOM 780 N N . ARG A 1 98 ? 0.320 -2.610 -16.095 1.00 96.31 98 ARG A N 1
ATOM 781 C CA . ARG A 1 98 ? 1.634 -2.556 -16.748 1.00 96.31 98 ARG A CA 1
ATOM 782 C C . ARG A 1 98 ? 1.849 -1.241 -17.491 1.00 96.31 98 ARG A C 1
ATOM 784 O O . ARG A 1 98 ? 2.867 -0.584 -17.277 1.00 96.31 98 ARG A O 1
ATOM 791 N N . ALA A 1 99 ? 0.892 -0.831 -18.323 1.00 96.69 99 ALA A N 1
ATOM 792 C CA . ALA A 1 99 ? 0.985 0.413 -19.085 1.00 96.69 99 ALA A CA 1
ATOM 793 C C . ALA A 1 99 ? 1.151 1.642 -18.171 1.00 96.69 99 ALA A C 1
ATOM 795 O O . ALA A 1 99 ? 1.966 2.525 -18.447 1.00 96.69 99 ALA A O 1
ATOM 796 N N . ARG A 1 100 ? 0.429 1.686 -17.043 1.00 96.56 100 ARG A N 1
ATOM 797 C CA . ARG A 1 100 ? 0.527 2.776 -16.059 1.00 96.56 100 ARG A CA 1
ATOM 798 C C . ARG A 1 100 ? 1.863 2.808 -15.334 1.00 96.56 100 ARG A C 1
ATOM 800 O O . ARG A 1 100 ? 2.408 3.890 -15.134 1.00 96.56 100 ARG A O 1
ATOM 807 N N . ILE A 1 101 ? 2.407 1.650 -14.964 1.00 95.62 101 ILE A N 1
ATOM 808 C CA . ILE A 1 101 ? 3.720 1.569 -14.312 1.00 95.62 101 ILE A CA 1
ATOM 809 C C . ILE A 1 101 ? 4.822 2.041 -15.264 1.00 95.62 101 ILE A C 1
ATOM 811 O O . ILE A 1 101 ? 5.654 2.854 -14.864 1.00 95.62 101 ILE A O 1
ATOM 815 N N . ILE A 1 102 ? 4.796 1.599 -16.526 1.00 97.00 102 ILE A N 1
ATOM 816 C CA . ILE A 1 102 ? 5.741 2.045 -17.562 1.00 97.00 102 ILE A CA 1
ATOM 817 C C . ILE A 1 102 ? 5.691 3.567 -17.703 1.00 97.00 102 ILE A C 1
ATOM 819 O O . ILE A 1 102 ? 6.720 4.235 -17.596 1.00 97.00 102 ILE A O 1
ATOM 823 N N . LYS A 1 103 ? 4.484 4.123 -17.863 1.00 97.12 103 LYS A N 1
ATOM 824 C CA . LYS A 1 103 ? 4.276 5.571 -17.952 1.00 97.12 103 LYS A CA 1
ATOM 825 C C . LYS A 1 103 ? 4.846 6.303 -16.731 1.00 97.12 103 LYS A C 1
ATOM 827 O O . LYS A 1 103 ? 5.602 7.256 -16.894 1.00 97.12 103 LYS A O 1
ATOM 832 N N . ARG A 1 104 ? 4.563 5.816 -15.518 1.00 95.69 104 ARG A N 1
ATOM 833 C CA . ARG A 1 104 ? 5.076 6.387 -14.261 1.00 95.69 104 ARG A CA 1
ATOM 834 C C . ARG A 1 104 ? 6.606 6.363 -14.191 1.00 95.69 104 ARG A C 1
ATOM 836 O O . ARG A 1 104 ? 7.198 7.333 -13.730 1.00 95.69 104 ARG A O 1
ATOM 843 N N . HIS A 1 105 ? 7.258 5.285 -14.633 1.00 94.56 105 HIS A N 1
ATOM 844 C CA . HIS A 1 105 ? 8.723 5.201 -14.651 1.00 94.56 105 HIS A CA 1
ATOM 845 C C . HIS A 1 105 ? 9.362 6.237 -15.577 1.00 94.56 105 HIS A C 1
ATOM 847 O O . HIS A 1 105 ? 10.371 6.836 -15.199 1.00 94.56 105 HIS A O 1
ATOM 853 N N . LEU A 1 106 ? 8.764 6.470 -16.747 1.00 96.12 106 LEU A N 1
ATOM 854 C CA . LEU A 1 106 ? 9.217 7.492 -17.691 1.00 96.12 106 LEU A CA 1
ATOM 855 C C . LEU A 1 106 ? 9.018 8.903 -17.123 1.00 96.12 106 LEU A C 1
ATOM 857 O O . LEU A 1 106 ? 9.953 9.698 -17.103 1.00 96.12 106 LEU A O 1
ATOM 861 N N . GLU A 1 107 ? 7.827 9.200 -16.598 1.00 95.94 107 GLU A N 1
ATOM 862 C CA . GLU A 1 107 ? 7.497 10.515 -16.027 1.00 95.94 107 GLU A CA 1
ATOM 863 C C . GLU A 1 107 ? 8.354 10.857 -14.799 1.00 95.94 107 GLU A C 1
ATOM 865 O O . GLU A 1 107 ? 8.751 12.007 -14.617 1.00 95.94 107 GLU A O 1
ATOM 870 N N . ALA A 1 108 ? 8.687 9.860 -13.976 1.00 91.06 108 ALA A N 1
ATOM 871 C CA . ALA A 1 108 ? 9.558 10.024 -12.814 1.00 91.06 108 ALA A CA 1
ATOM 872 C C . ALA A 1 108 ? 11.060 10.062 -13.165 1.00 91.06 108 ALA A C 1
ATOM 874 O O . ALA A 1 108 ? 11.887 10.206 -12.262 1.00 91.06 108 ALA A O 1
ATOM 875 N N . GLY A 1 109 ? 11.434 9.884 -14.439 1.00 93.25 109 GLY A N 1
ATOM 876 C CA . GLY A 1 109 ? 12.831 9.800 -14.880 1.00 93.25 109 GLY A CA 1
ATOM 877 C C . GLY A 1 109 ? 13.585 8.573 -14.350 1.00 93.25 109 GLY A C 1
ATOM 878 O O . GLY A 1 109 ? 14.815 8.553 -14.364 1.00 93.25 109 GLY A O 1
ATOM 879 N N . 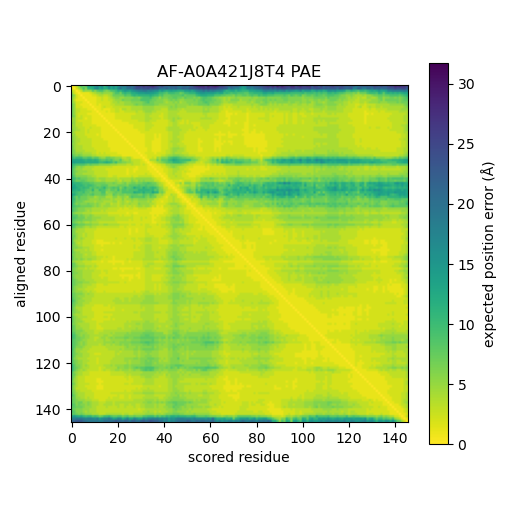ILE A 1 110 ? 12.862 7.556 -13.865 1.00 89.44 110 ILE A N 1
ATOM 880 C CA . ILE A 1 110 ? 13.423 6.291 -13.361 1.00 89.44 110 ILE A CA 1
ATOM 881 C C . ILE A 1 110 ? 13.974 5.446 -14.517 1.00 89.44 110 ILE A C 1
ATOM 883 O O . ILE A 1 110 ? 14.917 4.682 -14.318 1.00 89.44 110 ILE A O 1
ATOM 887 N N . ALA A 1 111 ? 13.391 5.598 -15.705 1.00 94.12 111 ALA A N 1
ATOM 888 C CA . ALA A 1 111 ? 13.837 4.989 -16.948 1.00 94.12 111 ALA A CA 1
ATOM 889 C C . ALA A 1 111 ? 13.923 6.052 -18.049 1.00 94.12 111 ALA A C 1
ATOM 891 O O . ALA A 1 111 ? 13.118 6.983 -18.077 1.00 94.12 111 ALA A O 1
ATOM 892 N N . GLN A 1 112 ? 14.891 5.908 -18.953 1.00 95.31 112 GLN A N 1
ATOM 893 C CA . GLN A 1 112 ? 15.099 6.847 -20.066 1.00 95.31 112 GLN A CA 1
ATOM 894 C C . GLN A 1 112 ? 14.372 6.420 -21.346 1.00 95.31 112 GLN A C 1
ATOM 896 O O . GLN A 1 112 ? 14.120 7.243 -22.225 1.00 95.31 112 GLN A O 1
ATOM 901 N N . THR A 1 113 ? 14.036 5.134 -21.463 1.00 97.25 113 THR A N 1
ATOM 902 C CA . THR A 1 113 ? 13.341 4.561 -22.620 1.00 97.25 113 THR A CA 1
ATOM 903 C C . THR A 1 113 ? 12.159 3.711 -22.177 1.00 97.25 113 THR A C 1
ATOM 905 O O . THR A 1 113 ? 12.122 3.199 -21.056 1.00 97.25 113 THR A O 1
ATOM 908 N N . GLU A 1 114 ? 11.181 3.544 -23.067 1.00 96.31 114 GLU A N 1
ATOM 909 C CA . GLU A 1 114 ? 10.023 2.682 -22.813 1.00 96.31 114 GLU A CA 1
ATOM 910 C C . GLU A 1 114 ? 10.441 1.226 -22.565 1.00 96.31 114 GLU A C 1
ATOM 912 O O . GLU A 1 114 ? 9.876 0.564 -21.700 1.00 96.31 114 GLU A O 1
ATOM 917 N N . GLU A 1 115 ? 11.478 0.749 -23.258 1.00 96.75 115 GLU A N 1
ATOM 918 C CA . GLU A 1 115 ? 12.034 -0.591 -23.056 1.00 96.75 115 GLU A CA 1
ATOM 919 C C . GLU A 1 115 ? 12.621 -0.763 -21.647 1.00 96.75 115 GLU A C 1
ATOM 921 O O . GLU A 1 115 ? 12.315 -1.744 -20.971 1.00 96.75 115 GLU A O 1
ATOM 926 N N . GLU A 1 116 ? 13.407 0.203 -21.160 1.00 95.31 116 GLU A N 1
ATOM 927 C CA . GLU A 1 116 ? 13.939 0.162 -19.793 1.00 95.31 116 GLU A CA 1
ATOM 928 C C . GLU A 1 116 ? 12.800 0.230 -18.760 1.00 95.31 116 GLU A C 1
ATOM 930 O O . GLU A 1 116 ? 12.786 -0.514 -17.776 1.00 95.31 116 GLU A O 1
ATOM 935 N N . ALA A 1 117 ? 11.808 1.094 -18.994 1.00 95.56 117 ALA A N 1
ATOM 936 C CA . ALA A 1 117 ? 10.640 1.224 -18.130 1.00 95.56 117 ALA A CA 1
ATOM 937 C C . ALA A 1 117 ? 9.830 -0.080 -18.062 1.00 95.56 117 ALA A C 1
ATOM 939 O O . ALA A 1 117 ? 9.386 -0.464 -16.976 1.00 95.56 117 ALA A O 1
ATOM 940 N N . ALA A 1 118 ? 9.675 -0.762 -19.200 1.00 95.62 118 ALA A N 1
ATOM 941 C CA . ALA A 1 118 ? 9.030 -2.062 -19.323 1.00 95.62 118 ALA A CA 1
ATOM 942 C C . ALA A 1 118 ? 9.795 -3.149 -18.566 1.00 95.62 118 ALA A C 1
ATOM 944 O O . ALA A 1 118 ? 9.201 -3.823 -17.733 1.00 95.62 118 ALA A O 1
ATOM 945 N N . GLN A 1 119 ? 11.112 -3.257 -18.762 1.00 93.50 119 GLN A N 1
ATOM 946 C CA . GLN A 1 119 ? 11.945 -4.221 -18.033 1.00 93.50 119 GLN A CA 1
ATOM 947 C C . GLN A 1 119 ? 11.851 -4.029 -16.512 1.00 93.50 119 GLN A C 1
ATOM 949 O O . GLN A 1 119 ? 11.755 -5.001 -15.764 1.00 93.50 119 GLN A O 1
ATOM 954 N N . ARG A 1 120 ? 11.832 -2.775 -16.038 1.00 90.56 120 ARG A N 1
ATOM 955 C CA . ARG A 1 120 ? 11.639 -2.462 -14.612 1.00 90.56 120 ARG A CA 1
ATOM 956 C C . ARG A 1 120 ? 10.241 -2.834 -14.120 1.00 90.56 120 ARG A C 1
ATOM 958 O O . ARG A 1 120 ? 10.126 -3.413 -13.042 1.00 90.56 120 ARG A O 1
ATOM 965 N N . ALA A 1 121 ? 9.203 -2.512 -14.894 1.00 93.38 121 ALA A N 1
ATOM 966 C CA . ALA A 1 121 ? 7.819 -2.852 -14.567 1.00 93.38 121 ALA A CA 1
ATOM 967 C C . ALA A 1 121 ? 7.629 -4.375 -14.461 1.00 93.38 121 ALA A C 1
ATOM 969 O O . ALA A 1 121 ? 7.075 -4.857 -13.475 1.00 93.38 121 ALA A O 1
ATOM 970 N N . ASP A 1 122 ? 8.168 -5.121 -15.428 1.00 93.25 122 ASP A N 1
ATOM 971 C CA . ASP A 1 122 ? 8.112 -6.587 -15.522 1.00 93.25 122 ASP A CA 1
ATOM 972 C C . ASP A 1 122 ? 8.904 -7.298 -14.404 1.00 93.25 122 ASP A C 1
ATOM 974 O O . ASP A 1 122 ? 8.767 -8.506 -14.203 1.00 93.25 122 ASP A O 1
ATOM 978 N N . GLY A 1 123 ? 9.707 -6.547 -13.645 1.00 90.81 123 GLY A N 1
ATOM 979 C CA . GLY A 1 123 ? 10.395 -7.004 -12.445 1.00 90.81 123 GLY A CA 1
ATOM 980 C C . GLY A 1 123 ? 9.505 -6.991 -11.197 1.00 90.81 123 GLY A C 1
ATOM 981 O O . GLY A 1 123 ? 8.456 -7.630 -11.135 1.00 90.81 123 GLY A O 1
ATOM 982 N N . SER A 1 124 ? 9.965 -6.293 -10.15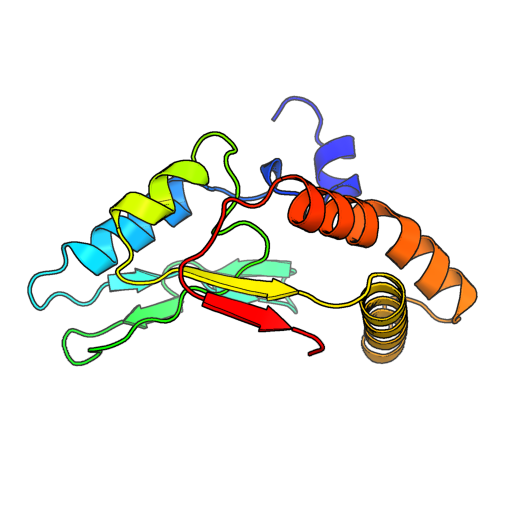3 1.00 88.19 124 SER A N 1
ATOM 983 C CA . SER A 1 124 ? 9.338 -6.318 -8.821 1.00 88.19 124 SER A CA 1
ATOM 984 C C . SER A 1 124 ? 7.890 -5.813 -8.839 1.00 88.19 124 SER A C 1
ATOM 986 O O . SER A 1 124 ? 7.035 -6.413 -8.191 1.00 88.19 124 SER A O 1
ATOM 988 N N . ASP A 1 125 ? 7.592 -4.755 -9.602 1.00 92.75 125 ASP A N 1
ATOM 989 C CA . ASP A 1 125 ? 6.271 -4.116 -9.586 1.00 92.75 125 ASP A CA 1
ATOM 990 C C . ASP A 1 125 ? 5.165 -5.063 -10.071 1.00 92.75 125 ASP A C 1
ATOM 992 O O . ASP A 1 125 ? 4.181 -5.267 -9.357 1.00 92.75 125 ASP A O 1
ATOM 996 N N . LEU A 1 126 ? 5.322 -5.693 -11.242 1.00 94.75 126 LEU A N 1
ATOM 997 C CA . LEU A 1 126 ? 4.314 -6.627 -11.749 1.00 94.75 126 LEU A CA 1
ATOM 998 C C . LEU A 1 126 ? 4.294 -7.962 -11.005 1.00 94.75 126 LEU A C 1
ATOM 1000 O O . LEU A 1 126 ? 3.225 -8.557 -10.887 1.00 94.75 126 LEU A O 1
ATOM 1004 N N . GLN A 1 127 ? 5.418 -8.413 -10.440 1.00 95.00 127 GLN A N 1
ATOM 1005 C CA . GLN A 1 127 ? 5.404 -9.562 -9.526 1.00 95.00 127 GLN A CA 1
ATOM 1006 C C . GLN A 1 127 ? 4.542 -9.278 -8.293 1.00 95.00 127 GLN A C 1
ATOM 1008 O O . GLN A 1 127 ? 3.737 -10.118 -7.892 1.00 95.00 127 GLN A O 1
ATOM 101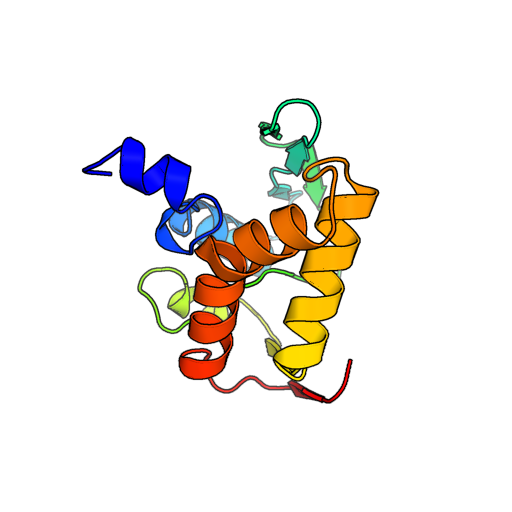3 N N . ASN A 1 128 ? 4.673 -8.084 -7.713 1.00 95.75 128 ASN A N 1
ATOM 1014 C CA . ASN A 1 128 ? 3.860 -7.667 -6.578 1.00 95.75 128 ASN A CA 1
ATOM 1015 C C . ASN A 1 128 ? 2.388 -7.499 -6.989 1.00 95.75 128 ASN A C 1
ATOM 1017 O O . ASN A 1 128 ? 1.511 -8.010 -6.300 1.00 95.75 128 ASN A O 1
ATOM 1021 N N . ALA A 1 129 ? 2.108 -6.861 -8.131 1.00 95.94 129 ALA A N 1
ATOM 1022 C CA . ALA A 1 129 ? 0.747 -6.702 -8.649 1.00 95.94 129 ALA A CA 1
ATOM 1023 C C . ALA A 1 129 ? 0.049 -8.053 -8.883 1.00 95.94 129 ALA A C 1
ATOM 1025 O O . ALA A 1 129 ? -1.095 -8.243 -8.471 1.00 95.94 129 ALA A O 1
ATOM 1026 N N . ALA A 1 130 ? 0.752 -9.018 -9.485 1.00 95.94 130 ALA A N 1
ATOM 1027 C CA . ALA A 1 130 ? 0.237 -10.367 -9.687 1.00 95.94 130 ALA A CA 1
ATOM 1028 C C . ALA A 1 130 ? -0.040 -11.073 -8.352 1.00 95.94 130 ALA A C 1
ATOM 1030 O O . ALA A 1 130 ? -1.082 -11.709 -8.203 1.00 95.94 130 ALA A O 1
ATOM 1031 N N . TYR A 1 131 ? 0.854 -10.924 -7.369 1.00 97.00 131 TYR A N 1
ATOM 1032 C CA . TYR A 1 131 ? 0.654 -11.479 -6.033 1.00 97.00 131 TYR A CA 1
ATOM 1033 C C . TYR A 1 131 ? -0.604 -10.915 -5.363 1.00 97.00 131 TYR A C 1
ATOM 1035 O O . TYR A 1 131 ? -1.416 -11.682 -4.851 1.00 97.00 131 TYR A O 1
ATOM 1043 N N . ILE A 1 132 ? -0.805 -9.596 -5.420 1.00 97.12 132 ILE A N 1
ATOM 1044 C CA . ILE A 1 132 ? -1.983 -8.918 -4.861 1.00 97.12 132 ILE A CA 1
ATOM 1045 C C . ILE A 1 132 ? -3.264 -9.435 -5.515 1.00 97.12 132 ILE A C 1
ATOM 1047 O O . ILE A 1 132 ? -4.196 -9.805 -4.805 1.00 97.12 132 ILE A O 1
ATOM 1051 N N . ALA A 1 133 ? -3.299 -9.509 -6.846 1.00 95.19 133 ALA A N 1
ATOM 1052 C CA . ALA A 1 133 ? -4.476 -9.965 -7.584 1.00 95.19 133 ALA A CA 1
ATOM 1053 C C . ALA A 1 133 ? -4.832 -11.432 -7.285 1.00 95.19 133 ALA A C 1
ATOM 1055 O O . ALA A 1 133 ? -6.004 -11.791 -7.253 1.00 95.19 133 ALA A O 1
ATOM 1056 N N . GLN A 1 134 ? -3.828 -12.282 -7.058 1.00 96.12 134 GLN A N 1
ATOM 1057 C CA . GLN A 1 134 ? -4.029 -13.714 -6.813 1.00 96.12 134 GLN A CA 1
ATOM 1058 C C . GLN A 1 134 ? -4.363 -14.046 -5.356 1.00 96.12 134 GLN A C 1
ATOM 1060 O O . GLN A 1 134 ? -5.006 -15.065 -5.111 1.00 96.12 134 GLN A O 1
ATOM 1065 N N . ASN A 1 135 ? -3.901 -13.235 -4.400 1.00 97.25 135 ASN A N 1
ATOM 1066 C CA . ASN A 1 135 ? -3.923 -13.609 -2.984 1.00 97.25 135 ASN A CA 1
ATOM 1067 C C . ASN A 1 135 ? -4.784 -12.701 -2.105 1.00 97.25 135 ASN A C 1
ATOM 1069 O O . ASN A 1 135 ? -5.085 -13.105 -0.986 1.00 97.25 135 ASN A O 1
ATOM 1073 N N . SER A 1 136 ? -5.190 -11.509 -2.560 1.00 96.56 136 SER A N 1
ATOM 1074 C CA . SER A 1 136 ? -6.028 -10.615 -1.748 1.00 96.56 136 SER A CA 1
ATOM 1075 C C . SER A 1 136 ? -7.300 -11.310 -1.268 1.00 96.56 136 SER A C 1
ATOM 1077 O O . SER A 1 136 ? -7.976 -12.020 -2.017 1.00 96.56 136 SER A O 1
ATOM 1079 N N . LYS A 1 137 ? -7.640 -11.089 0.003 1.00 95.25 137 LYS A N 1
ATOM 1080 C CA . LYS A 1 137 ? -8.902 -11.548 0.579 1.00 95.25 137 LYS A CA 1
ATOM 1081 C C . LYS A 1 137 ? -10.074 -10.880 -0.138 1.00 95.25 137 LYS A C 1
ATOM 1083 O O . LYS A 1 137 ? -9.954 -9.785 -0.685 1.00 95.25 137 LYS A O 1
ATOM 1088 N N . LYS A 1 138 ? -11.246 -11.512 -0.067 1.00 94.50 138 LYS A N 1
ATOM 1089 C CA . LYS A 1 138 ? -12.491 -10.884 -0.512 1.00 94.50 138 LYS A CA 1
ATOM 1090 C C . LYS A 1 138 ? -12.772 -9.645 0.345 1.00 94.50 138 LYS A C 1
ATOM 1092 O O . LYS A 1 138 ? -12.891 -9.764 1.560 1.00 94.50 138 LYS A O 1
ATOM 1097 N N . THR A 1 139 ? -12.921 -8.496 -0.301 1.00 95.31 139 THR A N 1
ATOM 1098 C CA . THR A 1 139 ? -13.236 -7.218 0.343 1.00 95.31 139 THR A CA 1
ATOM 1099 C C . THR A 1 139 ? -14.737 -6.935 0.364 1.00 95.31 139 THR A C 1
ATOM 1101 O O . THR A 1 139 ? -15.519 -7.575 -0.349 1.00 95.31 139 THR A O 1
ATOM 1104 N N . THR A 1 140 ? -15.152 -5.968 1.185 1.00 95.50 140 THR A N 1
ATOM 1105 C CA . THR A 1 140 ? -16.543 -5.492 1.249 1.00 95.50 140 THR A CA 1
ATOM 1106 C C . THR A 1 140 ? -16.984 -4.887 -0.084 1.00 95.50 140 THR A C 1
ATOM 1108 O O . THR A 1 140 ? -18.083 -5.174 -0.561 1.00 95.50 140 THR A O 1
ATOM 1111 N N . VAL A 1 141 ? -16.109 -4.090 -0.702 1.00 96.62 141 VAL A N 1
ATOM 1112 C CA . VAL A 1 141 ? -16.351 -3.413 -1.980 1.00 96.62 141 VAL A CA 1
ATOM 1113 C C . VAL A 1 141 ? -15.295 -3.832 -3.000 1.00 96.62 141 VAL A C 1
ATOM 1115 O O . VAL A 1 141 ? -14.100 -3.867 -2.698 1.00 96.62 141 VAL A O 1
ATOM 1118 N N . LEU A 1 142 ? -15.747 -4.126 -4.219 1.00 95.94 142 LEU A N 1
ATOM 1119 C CA . LEU A 1 142 ? -14.907 -4.351 -5.392 1.00 95.94 142 LEU A CA 1
ATOM 1120 C C . LEU A 1 142 ? -15.187 -3.248 -6.416 1.00 95.94 142 LEU A C 1
ATOM 1122 O O . LEU A 1 142 ? -16.334 -3.060 -6.827 1.00 95.94 142 LEU A O 1
ATOM 1126 N N . ILE A 1 143 ? -14.146 -2.531 -6.827 1.00 95.44 143 ILE A N 1
ATOM 1127 C CA . ILE A 1 143 ? -14.216 -1.480 -7.842 1.00 95.44 143 ILE A CA 1
ATOM 1128 C C . ILE A 1 143 ? -13.511 -1.983 -9.100 1.00 95.44 143 ILE A C 1
ATOM 1130 O O . ILE A 1 143 ? -12.316 -2.252 -9.064 1.00 95.44 143 ILE A O 1
ATOM 1134 N N . ASN A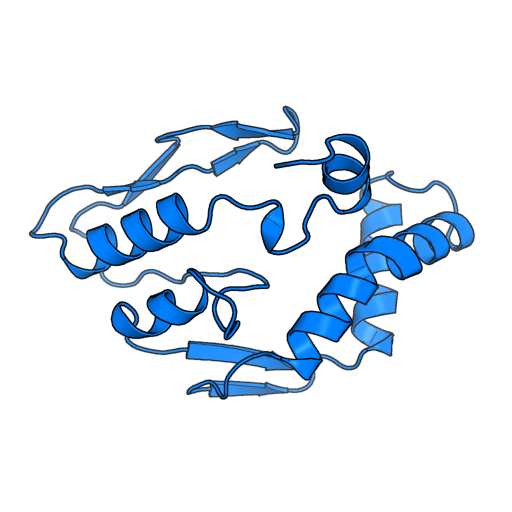 1 144 ? -14.240 -2.075 -10.212 1.00 91.75 144 ASN A N 1
ATOM 1135 C CA . ASN A 1 144 ? -13.732 -2.643 -11.462 1.00 91.75 144 ASN A CA 1
ATOM 1136 C C . ASN A 1 144 ? -13.355 -1.565 -12.480 1.00 91.75 144 ASN A C 1
ATOM 1138 O O . ASN A 1 144 ? -14.091 -0.594 -12.662 1.00 91.75 144 ASN A O 1
ATOM 1142 N N . GLY A 1 145 ? -12.285 -1.812 -13.236 1.00 70.50 145 GLY A N 1
ATOM 1143 C CA . GLY A 1 145 ? -11.999 -1.088 -14.478 1.00 70.50 145 GLY A CA 1
ATOM 1144 C C . GLY A 1 145 ? -11.463 0.328 -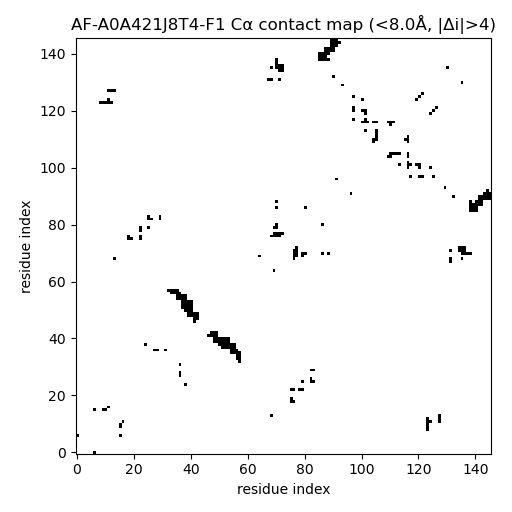14.279 1.00 70.50 145 GLY A C 1
ATOM 1145 O O . GLY A 1 145 ? -11.595 1.154 -15.184 1.00 70.50 145 GLY A O 1
ATOM 1146 N N . VAL A 1 146 ? -10.875 0.603 -13.112 1.00 64.75 146 VAL A N 1
ATOM 1147 C CA . VAL A 1 146 ? -10.199 1.875 -12.837 1.00 64.75 146 VAL A CA 1
ATOM 1148 C C . VAL A 1 146 ? -8.789 1.833 -13.330 1.00 64.75 146 VAL A C 1
ATOM 1150 O O . VAL A 1 146 ? -8.035 0.867 -13.090 1.00 64.75 146 VAL A O 1
#

Secondary structure (DSSP, 8-state):
---HHHHHHTTTSGGGS-HHHHHHHHHHHHH-SSPPEEEEEEETTTTEEEEEEEEE-TT--------TTTT--STTGGGGGGG-S--EEEE--HHHHHHHHHHHHHHTTS-SSHHHHHHHIIIIIHHHHHHHHHHPPPPSEEEE--

pLDDT: mean 92.62, std 6.72, range [58.41, 97.25]

Sequence (146 aa):
MEDPETAFARRGAPFTYNVEKFVQLVKSLKERQNETITAPTFDHKLKDPTENAIAIGPEVEFVILEGNYVSLPDAGWNSIEDYVDETWFIETPADLVRARIIKRHLEAGIAQTEEEAAQRADGSDLQNAAYIAQNSKKTTVLINGV

Mean predicted aligned error: 4.25 Å

Nearest PDB structures (foldseek):
  3c8u-assembly1_A  TM=9.340E-01  e=1.893E-09  Ruegeria sp. TM1040
  2gaa-assembly1_A  TM=8.492E-01  e=5.341E-09  Saccharomyces cerevisiae
  2ga8-assembly1_A  TM=8.574E-01  e=9.572E-09  Saccharomyces cerevisiae
  7eey-assembly1_B  TM=7.523E-01  e=3.050E-02  Schizosaccharomyces pombe 972h-
  7eey-assembly1_A-2  TM=7.340E-01  e=3.050E-02  Schizosaccharomyces pombe 972h-

Radius of gyration: 16.94 Å; Cα contacts (8 Å, |Δi|>4): 164; chains: 1; bounding box: 37×30×46 Å